Protein AF-A0A3B0TH67-F1 (afdb_monomer_lite)

Secondary structure (DSSP, 8-state):
---HHHHHHHHHHHHS-SS------TTSHHHHHHHHHHTTTTS-HHHHHHHHHHTT---GGGGGG--

Radius of gyration: 11.27 Å; chains: 1; bounding box: 31×26×26 Å

Foldseek 3Di:
DDDPVLLVVVLCQVVVDPDDDDFDDPVCQVSLVSVQLNCAVVDQNVVSQVVVVVVVDHPVVCSVNRD

InterPro domains:
  IPR005939 Beta-lactamase hydrolase-like protein, phosphatase-like domain [PF04273] (2-41)
  IPR029021 Protein-tyrosine phosphatase-like [G3DSA:3.90.190.10] (1-67)

Organism: NCBI:txid652676

Structure (mmCIF, N/CA/C/O backbone):
data_AF-A0A3B0TH67-F1
#
_entry.id   AF-A0A3B0TH67-F1
#
loop_
_atom_site.group_PDB
_atom_site.id
_atom_site.type_symbol
_atom_site.label_atom_id
_atom_site.label_alt_id
_atom_site.label_comp_id
_atom_site.label_asym_id
_atom_site.label_entity_id
_atom_site.label_seq_id
_atom_site.pdbx_PDB_ins_code
_atom_site.Cartn_x
_atom_site.Cartn_y
_atom_site.Cartn_z
_atom_site.occupancy
_atom_site.B_iso_or_equiv
_atom_site.auth_seq_id
_atom_site.auth_comp_id
_atom_site.auth_asym_id
_atom_site.auth_atom_id
_atom_site.pdbx_PDB_model_num
ATOM 1 N N . GLY A 1 1 ? 5.365 7.161 -12.049 1.00 72.31 1 GLY A N 1
ATOM 2 C CA . GLY A 1 1 ? 5.708 6.755 -10.673 1.00 72.31 1 GLY A CA 1
ATOM 3 C C . GLY A 1 1 ? 4.530 7.010 -9.759 1.00 72.31 1 GLY A C 1
ATOM 4 O O . GLY A 1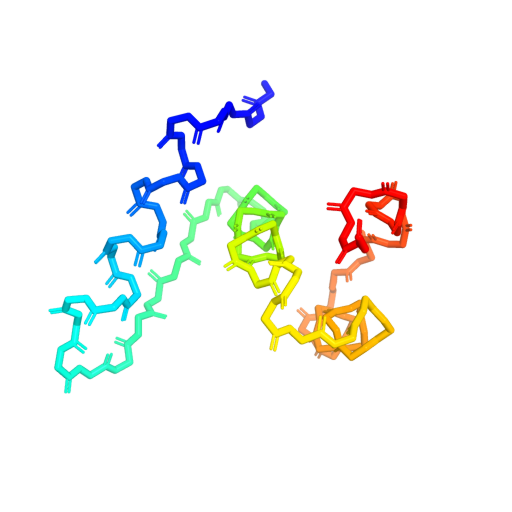 1 ? 3.627 7.738 -10.159 1.00 72.31 1 GLY A O 1
ATOM 5 N N . VAL A 1 2 ? 4.519 6.390 -8.579 1.00 89.31 2 VAL A N 1
ATOM 6 C CA . VAL A 1 2 ? 3.631 6.784 -7.469 1.00 89.31 2 VAL A CA 1
ATOM 7 C C . VAL A 1 2 ? 4.103 8.127 -6.894 1.00 89.31 2 VAL A C 1
ATOM 9 O O . VAL A 1 2 ? 5.291 8.427 -6.985 1.00 89.31 2 VAL A O 1
ATOM 12 N N . SER A 1 3 ? 3.199 8.946 -6.355 1.00 96.38 3 SER A N 1
ATOM 13 C CA . SER A 1 3 ? 3.524 10.240 -5.728 1.00 96.38 3 SER A CA 1
ATOM 14 C C . SER A 1 3 ? 3.042 10.279 -4.272 1.00 96.38 3 SER A C 1
ATOM 16 O O . SER A 1 3 ? 2.142 9.506 -3.931 1.00 96.38 3 SER A O 1
ATOM 18 N N . PRO A 1 4 ? 3.575 11.184 -3.428 1.00 96.38 4 PRO A N 1
ATOM 19 C CA . PRO A 1 4 ? 3.094 11.368 -2.055 1.00 96.38 4 PRO A CA 1
ATOM 20 C C . PRO A 1 4 ? 1.582 11.605 -1.973 1.00 96.38 4 PRO A C 1
ATOM 22 O O . PRO A 1 4 ? 0.893 10.937 -1.210 1.00 96.38 4 PRO A O 1
ATOM 25 N N . GLU A 1 5 ? 1.040 12.441 -2.862 1.00 98.00 5 GLU A N 1
ATOM 26 C CA . GLU A 1 5 ? -0.402 12.704 -2.940 1.00 98.00 5 GLU A CA 1
ATOM 27 C C . GLU A 1 5 ? -1.223 11.423 -3.187 1.00 98.00 5 GLU A C 1
ATOM 29 O O . GLU A 1 5 ? -2.297 11.236 -2.617 1.00 98.00 5 GLU A O 1
ATOM 34 N N . MET A 1 6 ? -0.732 10.498 -4.021 1.00 97.81 6 MET A N 1
ATOM 35 C CA . MET A 1 6 ? -1.427 9.224 -4.245 1.00 97.81 6 MET A CA 1
ATOM 36 C C . MET A 1 6 ? -1.446 8.351 -2.984 1.00 97.81 6 MET A C 1
ATOM 38 O O . MET A 1 6 ? -2.412 7.616 -2.771 1.00 97.81 6 MET A O 1
ATOM 42 N N . ILE A 1 7 ? -0.399 8.420 -2.157 1.00 97.81 7 ILE A N 1
ATOM 43 C CA . ILE A 1 7 ? -0.323 7.689 -0.886 1.00 97.81 7 ILE A CA 1
ATOM 44 C C . ILE A 1 7 ? -1.347 8.274 0.087 1.00 97.81 7 ILE A C 1
ATOM 46 O O . ILE A 1 7 ? -2.164 7.527 0.618 1.00 97.81 7 ILE A O 1
ATOM 50 N N . GLU A 1 8 ? -1.382 9.599 0.242 1.00 98.00 8 GLU A N 1
ATOM 51 C CA . GLU A 1 8 ? -2.360 10.294 1.091 1.00 98.00 8 GLU A CA 1
ATOM 52 C C . GLU A 1 8 ? -3.801 9.976 0.684 1.00 98.00 8 GLU A C 1
ATOM 54 O O . GLU A 1 8 ? -4.624 9.606 1.520 1.00 98.00 8 GLU A O 1
ATOM 59 N N . ARG A 1 9 ? -4.110 10.028 -0.617 1.00 97.38 9 ARG A N 1
ATOM 60 C CA . ARG A 1 9 ? -5.438 9.654 -1.131 1.00 97.38 9 ARG A CA 1
ATOM 61 C C . ARG A 1 9 ? -5.777 8.187 -0.858 1.00 97.38 9 ARG A C 1
ATOM 63 O O . ARG A 1 9 ? -6.937 7.874 -0.602 1.00 97.38 9 ARG A O 1
ATOM 70 N N . THR A 1 10 ? -4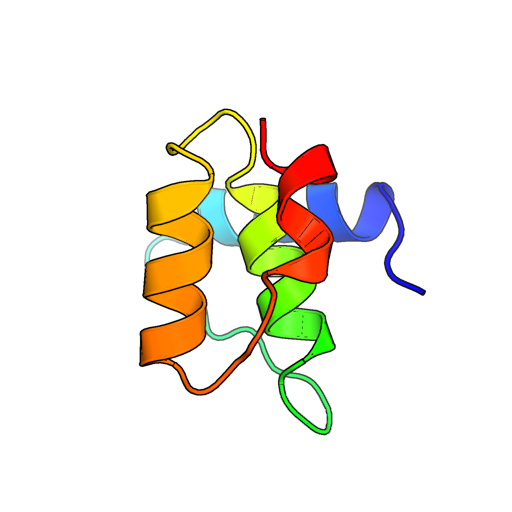.787 7.294 -0.891 1.00 97.94 10 THR A N 1
ATOM 71 C CA . THR A 1 10 ? -4.979 5.876 -0.545 1.00 97.94 10 THR A CA 1
ATOM 72 C C . THR A 1 10 ? -5.268 5.713 0.945 1.00 97.94 10 THR A C 1
ATOM 74 O O . THR A 1 10 ? -6.196 4.992 1.297 1.00 97.94 10 THR A O 1
ATOM 77 N N . ILE A 1 11 ? -4.541 6.423 1.815 1.00 97.88 11 ILE A N 1
ATOM 78 C CA . ILE A 1 11 ? -4.798 6.444 3.263 1.00 97.88 11 ILE A CA 1
ATOM 79 C C . ILE A 1 11 ? -6.234 6.902 3.531 1.00 97.88 11 ILE A C 1
ATOM 81 O O . ILE A 1 11 ? -6.987 6.183 4.181 1.00 97.88 11 ILE A O 1
ATOM 85 N N . MET A 1 12 ? -6.645 8.034 2.950 1.00 97.88 12 MET A N 1
ATOM 86 C CA . MET A 1 12 ? -8.005 8.556 3.103 1.00 97.88 12 MET A CA 1
ATOM 87 C C . MET A 1 12 ? -9.072 7.569 2.618 1.00 97.88 12 MET A C 1
ATOM 89 O O . MET A 1 12 ? -10.107 7.428 3.261 1.00 97.88 12 MET A O 1
ATOM 93 N N . ALA A 1 13 ? -8.845 6.883 1.495 1.00 96.75 13 ALA A N 1
ATOM 94 C CA . ALA A 1 13 ? -9.790 5.893 0.981 1.00 96.75 13 ALA A CA 1
ATOM 95 C C . ALA A 1 13 ? -9.925 4.672 1.907 1.00 96.75 13 ALA A C 1
ATOM 97 O O . ALA A 1 13 ? -11.027 4.153 2.068 1.00 96.75 13 ALA A O 1
ATOM 98 N N . LEU A 1 14 ? -8.824 4.223 2.519 1.00 96.75 14 LEU A N 1
ATOM 99 C CA . LEU A 1 14 ? -8.824 3.107 3.468 1.00 96.75 14 LEU A CA 1
ATOM 100 C C . LEU A 1 14 ? -9.485 3.483 4.800 1.00 96.75 14 LEU A C 1
ATOM 102 O O . LEU A 1 14 ? -10.272 2.701 5.321 1.00 96.75 14 LEU A O 1
ATOM 106 N N . GLU A 1 15 ? -9.183 4.664 5.342 1.00 96.25 15 GLU A N 1
ATOM 107 C CA . GLU A 1 15 ? -9.660 5.096 6.663 1.00 96.25 15 GLU A CA 1
ATOM 108 C C . GLU A 1 15 ? -11.124 5.556 6.656 1.00 96.25 15 GLU A C 1
ATOM 110 O O . GLU A 1 15 ? -11.835 5.341 7.634 1.00 96.25 15 GLU A O 1
ATOM 115 N N . ASN A 1 16 ? -11.598 6.146 5.553 1.00 97.00 16 ASN A N 1
ATOM 116 C CA . ASN A 1 16 ? -12.980 6.630 5.443 1.00 97.00 16 ASN A CA 1
ATOM 117 C C . ASN A 1 16 ? -13.965 5.573 4.924 1.00 97.00 16 ASN A C 1
ATOM 119 O O . ASN A 1 16 ? -15.158 5.853 4.796 1.00 97.00 16 ASN A O 1
ATOM 123 N N . SER A 1 17 ? -13.493 4.372 4.588 1.00 96.12 17 SER A N 1
ATOM 124 C CA . SER A 1 17 ? -14.374 3.292 4.156 1.00 96.12 17 SER A CA 1
ATOM 125 C C . SER A 1 17 ? -14.971 2.569 5.359 1.00 96.12 17 SER A C 1
ATOM 127 O O . SER A 1 17 ? -14.256 2.059 6.217 1.00 96.12 17 SER A O 1
ATOM 129 N N . SER A 1 18 ? -16.297 2.438 5.388 1.00 95.31 18 SER A N 1
ATOM 130 C CA . SER A 1 18 ? -17.008 1.631 6.389 1.00 95.31 18 SER A CA 1
ATOM 131 C C . SER A 1 18 ? -16.939 0.121 6.117 1.00 95.31 18 SER A C 1
ATOM 133 O O . SER A 1 18 ? -17.528 -0.666 6.856 1.00 95.31 18 SER A O 1
ATOM 135 N N . GLY A 1 19 ? -16.276 -0.298 5.036 1.00 95.25 19 GLY A N 1
ATOM 136 C CA . GLY A 1 19 ? -16.162 -1.694 4.623 1.00 95.25 19 GLY A CA 1
ATOM 137 C C . GLY A 1 19 ? -14.874 -1.993 3.847 1.00 95.25 19 GLY A C 1
ATOM 138 O O . GLY A 1 19 ? -13.991 -1.138 3.746 1.00 95.25 19 GLY A O 1
ATOM 139 N N . PRO A 1 20 ? -14.745 -3.208 3.290 1.00 95.56 20 PRO A N 1
ATOM 140 C CA . PRO A 1 20 ? -13.567 -3.604 2.525 1.00 95.56 20 PRO A CA 1
ATOM 141 C C . PRO A 1 20 ? -13.316 -2.690 1.317 1.00 95.56 20 PRO A C 1
ATOM 143 O O . PRO A 1 20 ? -14.247 -2.336 0.595 1.00 95.56 20 PRO A O 1
ATOM 146 N N . VAL A 1 21 ? -12.047 -2.357 1.068 1.00 96.56 21 VAL A N 1
ATOM 147 C CA . VAL A 1 21 ? -11.619 -1.532 -0.073 1.00 96.56 21 VAL A CA 1
ATOM 148 C C . VAL A 1 21 ? -10.884 -2.396 -1.092 1.00 96.56 21 VAL A C 1
ATOM 150 O O . VAL A 1 21 ? -9.912 -3.071 -0.757 1.00 96.56 21 VAL A O 1
ATOM 153 N N . LEU A 1 22 ? -11.318 -2.339 -2.354 1.00 95.69 22 LEU A N 1
ATOM 154 C CA . LEU A 1 22 ? -10.621 -2.958 -3.480 1.00 95.69 22 LEU A CA 1
ATOM 155 C C . LEU A 1 22 ? -9.815 -1.905 -4.252 1.00 95.69 22 LEU A C 1
ATOM 157 O O . LEU A 1 22 ? -10.376 -1.079 -4.970 1.00 95.69 22 LEU A O 1
ATOM 161 N N . CYS A 1 23 ? -8.488 -1.978 -4.160 1.00 94.25 23 CYS A N 1
ATOM 162 C CA . CYS A 1 23 ? -7.578 -1.158 -4.959 1.00 94.25 23 CYS A CA 1
ATOM 163 C C . CYS A 1 23 ? -7.121 -1.933 -6.202 1.00 94.25 23 CYS A C 1
ATOM 165 O O . CYS A 1 23 ? -6.543 -3.009 -6.075 1.00 94.25 23 CYS A O 1
ATOM 167 N N . TYR A 1 24 ? -7.293 -1.371 -7.405 1.00 96.31 24 TYR A N 1
ATOM 168 C CA . TYR A 1 24 ? -6.890 -2.035 -8.653 1.00 96.31 24 TYR A CA 1
ATOM 169 C C . TYR A 1 24 ? -6.101 -1.117 -9.598 1.00 96.31 24 TYR A C 1
ATOM 171 O O . TYR A 1 24 ? -6.247 0.105 -9.605 1.00 96.31 24 TYR A O 1
ATOM 179 N N . CYS A 1 25 ? -5.230 -1.724 -10.399 1.00 95.31 25 CYS A N 1
ATOM 180 C CA . CYS A 1 25 ? -4.570 -1.106 -11.546 1.00 95.31 25 CYS A CA 1
ATOM 181 C C . CYS A 1 25 ? -4.338 -2.181 -12.617 1.00 95.31 25 CYS A C 1
ATOM 183 O O . CYS A 1 25 ? -4.690 -3.335 -12.401 1.00 95.31 25 CYS A O 1
ATOM 185 N N . ARG A 1 26 ? -3.701 -1.839 -13.748 1.00 96.88 26 ARG A N 1
ATOM 186 C CA . ARG A 1 26 ? -3.513 -2.766 -14.886 1.00 96.88 26 ARG A CA 1
ATOM 187 C C . ARG A 1 26 ? -2.950 -4.141 -14.494 1.00 96.88 26 ARG A C 1
ATOM 189 O O . ARG A 1 26 ? -3.444 -5.148 -14.972 1.00 96.88 26 ARG A O 1
ATOM 196 N N . THR A 1 27 ? -1.918 -4.170 -13.654 1.00 95.88 27 THR A N 1
ATOM 197 C CA . THR A 1 27 ? -1.235 -5.402 -13.210 1.00 95.88 27 THR A CA 1
ATOM 198 C C . THR A 1 27 ? -1.223 -5.553 -11.689 1.00 95.88 27 THR A C 1
ATOM 200 O O . THR A 1 27 ? -0.410 -6.295 -11.164 1.00 95.88 27 THR A O 1
ATOM 203 N N . GLY A 1 28 ? -2.025 -4.765 -10.966 1.00 95.75 28 GLY A N 1
ATOM 204 C CA . GLY A 1 28 ? -2.026 -4.674 -9.498 1.00 95.75 28 GLY A CA 1
ATOM 205 C C . GLY A 1 28 ? -0.780 -4.068 -8.828 1.00 95.75 28 GLY A C 1
ATOM 206 O O . GLY A 1 28 ? -0.914 -3.482 -7.760 1.00 95.75 28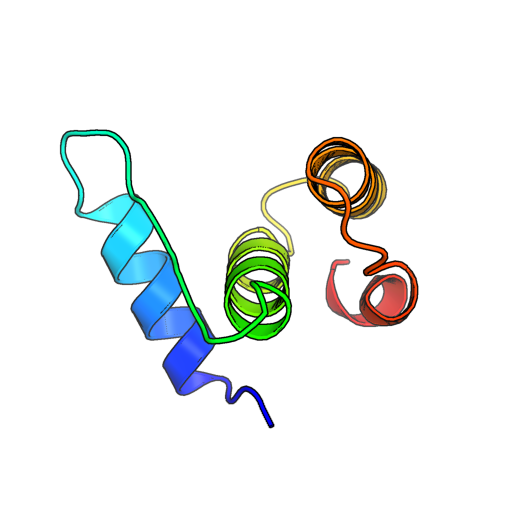 GLY A O 1
ATOM 207 N N . THR A 1 29 ? 0.392 -4.061 -9.476 1.00 96.25 29 THR A N 1
ATOM 208 C CA . THR A 1 29 ? 1.663 -3.572 -8.898 1.00 96.25 29 THR A CA 1
ATOM 209 C C . THR A 1 29 ? 1.548 -2.188 -8.257 1.00 96.25 29 THR A C 1
ATOM 211 O O . THR A 1 29 ? 1.935 -2.004 -7.110 1.00 96.25 29 THR A O 1
ATOM 214 N N . ARG A 1 30 ? 0.968 -1.206 -8.964 1.00 97.06 30 ARG A N 1
ATOM 215 C CA . ARG A 1 30 ? 0.831 0.167 -8.446 1.00 97.06 30 ARG A CA 1
ATOM 216 C C . ARG A 1 30 ? -0.100 0.232 -7.237 1.00 97.06 30 ARG A C 1
ATOM 218 O O . ARG A 1 30 ? 0.178 0.980 -6.307 1.00 97.06 30 ARG A O 1
ATOM 225 N N . SER A 1 31 ? -1.191 -0.526 -7.259 1.00 97.31 31 SER A N 1
ATOM 226 C CA . SER A 1 31 ? -2.145 -0.572 -6.151 1.00 97.31 31 SER A CA 1
ATOM 227 C C . SER A 1 31 ? -1.529 -1.224 -4.918 1.00 97.31 31 SER A C 1
ATOM 229 O O . SER A 1 31 ? -1.684 -0.689 -3.825 1.00 97.31 31 SER A O 1
ATOM 231 N N . THR A 1 32 ? -0.752 -2.296 -5.094 1.00 98.06 32 THR A N 1
ATOM 232 C CA . THR A 1 32 ? -0.007 -2.933 -4.001 1.00 98.06 32 THR A CA 1
ATOM 233 C C . THR A 1 32 ? 1.079 -2.017 -3.441 1.00 98.06 32 THR A C 1
ATOM 235 O O . THR A 1 32 ? 1.202 -1.902 -2.228 1.00 98.06 32 THR A O 1
ATOM 238 N N . THR A 1 33 ? 1.825 -1.303 -4.293 1.00 98.00 33 THR A N 1
ATOM 239 C CA . THR A 1 33 ? 2.813 -0.303 -3.853 1.00 98.00 33 THR A CA 1
ATOM 240 C C . THR A 1 33 ? 2.163 0.812 -3.031 1.00 98.00 33 THR A C 1
ATOM 242 O O . THR A 1 33 ? 2.665 1.149 -1.965 1.00 98.00 33 THR A O 1
ATOM 245 N N . LEU A 1 34 ? 1.045 1.380 -3.497 1.00 98.19 34 LEU A N 1
ATOM 246 C CA . LEU A 1 34 ? 0.331 2.434 -2.767 1.00 98.19 34 LEU A CA 1
ATOM 247 C C . LEU A 1 34 ? -0.239 1.927 -1.442 1.00 98.19 34 LEU A C 1
ATOM 249 O O . LEU A 1 34 ? -0.125 2.616 -0.430 1.00 98.19 34 LEU A O 1
ATOM 253 N N . TRP A 1 35 ? -0.794 0.712 -1.430 1.00 98.00 35 TRP A N 1
ATOM 254 C CA . TRP A 1 35 ? -1.216 0.063 -0.196 1.00 98.00 35 TRP A CA 1
ATOM 255 C C . TRP A 1 35 ? -0.033 -0.102 0.765 1.00 98.00 35 TRP A C 1
ATOM 257 O O . TRP A 1 35 ? -0.118 0.372 1.891 1.00 98.00 35 TRP A O 1
ATOM 267 N N . ALA A 1 36 ? 1.095 -0.661 0.326 1.00 98.25 36 ALA A N 1
ATOM 268 C CA . ALA A 1 36 ? 2.260 -0.881 1.180 1.00 98.25 36 ALA A CA 1
ATOM 269 C C . ALA A 1 36 ? 2.787 0.425 1.793 1.00 98.25 36 ALA A C 1
ATOM 271 O O . ALA A 1 36 ? 2.985 0.508 3.002 1.00 98.25 36 ALA A O 1
ATOM 272 N N . LEU A 1 37 ? 2.926 1.473 0.976 1.00 98.00 37 LEU A N 1
ATOM 273 C CA . LEU A 1 37 ? 3.360 2.793 1.437 1.00 98.00 37 LEU A CA 1
ATOM 274 C C . LEU A 1 37 ? 2.350 3.443 2.395 1.00 98.00 37 LEU A C 1
ATOM 276 O O . LEU A 1 37 ? 2.757 4.118 3.332 1.00 98.00 37 LEU A O 1
ATOM 280 N N . SER A 1 38 ? 1.044 3.198 2.229 1.00 97.56 38 SER A N 1
ATOM 281 C CA . SER A 1 38 ? 0.018 3.672 3.177 1.00 97.56 38 SER A CA 1
ATOM 282 C C . SER A 1 38 ? 0.103 3.009 4.561 1.00 97.56 38 SER A C 1
ATOM 284 O O . SER A 1 38 ? -0.469 3.523 5.524 1.00 97.56 38 SER A O 1
ATOM 286 N N . GLN A 1 39 ? 0.786 1.861 4.656 1.00 97.75 39 GLN A N 1
ATOM 287 C CA . GLN A 1 39 ? 1.003 1.119 5.900 1.00 97.75 39 GLN A CA 1
ATOM 288 C C . GLN A 1 39 ? 2.361 1.421 6.556 1.00 97.75 39 GLN A C 1
ATOM 290 O O . GLN A 1 39 ? 2.584 0.980 7.686 1.00 97.75 39 GLN A O 1
ATOM 295 N N . ALA A 1 40 ? 3.256 2.155 5.883 1.00 97.38 40 ALA A N 1
ATOM 296 C CA . ALA A 1 40 ? 4.567 2.524 6.417 1.00 97.38 40 ALA A CA 1
ATOM 297 C C . ALA A 1 40 ? 4.424 3.236 7.775 1.00 97.38 40 ALA A C 1
ATOM 299 O O . ALA A 1 40 ? 3.531 4.065 7.961 1.00 97.38 40 ALA A O 1
ATOM 300 N N . GLY A 1 41 ? 5.246 2.855 8.756 1.00 95.19 41 GLY A N 1
ATOM 301 C CA . GLY A 1 41 ? 5.161 3.355 10.137 1.00 95.19 41 GLY A CA 1
ATOM 302 C C . GLY A 1 41 ? 3.943 2.879 10.953 1.00 95.19 41 GLY A C 1
ATOM 303 O O . GLY A 1 41 ? 3.957 2.995 12.175 1.00 95.19 41 GLY A O 1
ATOM 304 N N . LYS A 1 42 ? 2.906 2.304 10.323 1.00 95.56 42 LYS A N 1
ATOM 305 C CA . LYS A 1 42 ? 1.741 1.702 11.009 1.00 95.56 42 LYS A CA 1
ATOM 306 C C . LYS A 1 42 ? 1.943 0.216 11.315 1.00 95.56 42 LYS A C 1
ATOM 308 O O . LYS A 1 42 ? 1.348 -0.307 12.254 1.00 95.56 42 LYS A O 1
ATOM 313 N N . LYS A 1 43 ? 2.749 -0.471 10.503 1.00 96.06 43 LYS A N 1
ATOM 314 C CA . LYS A 1 43 ? 3.093 -1.894 10.632 1.00 96.06 43 LYS A CA 1
ATOM 315 C C . LYS A 1 43 ? 4.599 -2.082 10.437 1.00 96.06 43 LYS A C 1
ATOM 317 O O . LYS A 1 43 ? 5.201 -1.307 9.693 1.00 96.06 43 LYS A O 1
ATOM 322 N N . PRO A 1 44 ? 5.218 -3.114 11.034 1.00 97.69 44 PRO A N 1
ATOM 323 C CA . PRO A 1 44 ? 6.595 -3.468 10.719 1.00 97.69 44 PRO A CA 1
ATOM 324 C C . PRO A 1 44 ? 6.775 -3.704 9.215 1.00 97.69 44 PRO A C 1
ATOM 326 O O . PRO A 1 44 ? 5.991 -4.426 8.599 1.00 97.69 44 PRO A O 1
ATOM 329 N N . ALA A 1 45 ? 7.841 -3.149 8.630 1.00 97.88 45 ALA A N 1
ATOM 330 C CA . ALA A 1 45 ? 8.124 -3.267 7.195 1.00 97.88 45 ALA A CA 1
ATOM 331 C C . ALA A 1 45 ? 8.087 -4.722 6.691 1.00 97.88 45 ALA A C 1
ATOM 333 O O . ALA A 1 45 ? 7.564 -4.998 5.612 1.00 97.88 45 ALA A O 1
ATOM 334 N N . LYS A 1 46 ? 8.581 -5.665 7.505 1.00 97.75 46 LYS A N 1
ATOM 335 C CA . LYS A 1 46 ? 8.553 -7.102 7.207 1.00 97.75 46 LYS A CA 1
ATOM 336 C C . LYS A 1 46 ? 7.127 -7.633 7.012 1.00 97.75 46 LYS A C 1
ATOM 338 O O . LYS A 1 46 ? 6.884 -8.326 6.033 1.00 97.75 46 LYS A O 1
ATOM 343 N N . GLU A 1 47 ? 6.188 -7.265 7.883 1.00 98.31 47 GLU A N 1
ATOM 344 C CA . GLU A 1 47 ? 4.789 -7.705 7.780 1.00 98.31 47 GLU A CA 1
ATOM 345 C C . GLU A 1 47 ? 4.110 -7.150 6.523 1.00 98.31 47 GLU A C 1
ATOM 347 O O . GLU A 1 47 ? 3.332 -7.846 5.873 1.00 98.31 47 GLU A O 1
ATOM 352 N N . ILE A 1 48 ? 4.424 -5.905 6.147 1.00 98.50 48 ILE A N 1
ATOM 353 C CA . ILE A 1 48 ? 3.895 -5.278 4.927 1.00 98.50 48 ILE A CA 1
ATOM 354 C C . ILE A 1 48 ? 4.382 -6.040 3.686 1.00 98.50 48 ILE A C 1
ATOM 356 O O . ILE A 1 48 ? 3.592 -6.340 2.789 1.00 98.50 48 ILE A O 1
ATOM 360 N N . ILE A 1 49 ? 5.675 -6.376 3.646 1.00 98.31 49 ILE A N 1
ATOM 361 C CA . ILE A 1 49 ? 6.288 -7.129 2.544 1.00 98.31 49 ILE A CA 1
ATOM 362 C C . ILE A 1 49 ? 5.705 -8.545 2.465 1.00 98.31 49 ILE A C 1
ATOM 364 O O . ILE A 1 4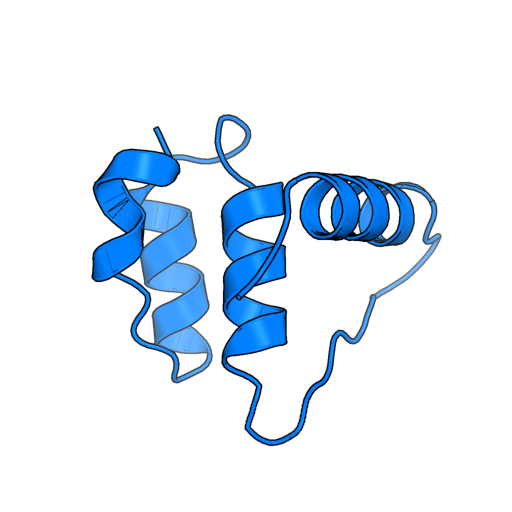9 ? 5.340 -8.991 1.380 1.00 98.31 49 ILE A O 1
ATOM 368 N N . GLU A 1 50 ? 5.571 -9.237 3.598 1.00 98.44 50 GLU A N 1
ATOM 369 C CA . GLU A 1 50 ? 4.997 -10.586 3.654 1.00 98.44 50 GLU A CA 1
ATOM 370 C C . GLU A 1 50 ? 3.538 -10.611 3.186 1.00 98.44 50 GLU A C 1
ATOM 372 O O . GLU A 1 50 ? 3.161 -11.472 2.392 1.00 98.44 50 GLU A O 1
ATOM 377 N N . ALA A 1 51 ? 2.725 -9.640 3.604 1.00 98.19 51 ALA A N 1
ATOM 378 C CA . ALA A 1 51 ? 1.336 -9.526 3.167 1.00 98.19 51 ALA A CA 1
ATOM 379 C C . ALA A 1 51 ? 1.212 -9.285 1.651 1.00 98.19 51 ALA A C 1
ATOM 381 O O . ALA A 1 51 ? 0.375 -9.899 0.988 1.00 98.19 51 ALA A O 1
ATOM 382 N N . ALA A 1 52 ? 2.068 -8.439 1.070 1.00 98.12 52 ALA A N 1
ATOM 383 C CA . ALA A 1 52 ? 2.104 -8.245 -0.378 1.00 98.12 52 ALA A CA 1
ATOM 384 C C . ALA A 1 52 ? 2.572 -9.505 -1.128 1.00 98.12 52 ALA A C 1
ATOM 386 O O . ALA A 1 52 ? 1.997 -9.847 -2.165 1.00 98.12 52 ALA A O 1
ATOM 387 N N . ALA A 1 53 ? 3.553 -10.232 -0.582 1.00 98.25 53 ALA A N 1
ATOM 388 C CA . ALA A 1 53 ? 4.034 -11.487 -1.152 1.00 98.25 53 ALA A CA 1
ATOM 389 C C . ALA A 1 53 ? 2.945 -12.574 -1.153 1.00 98.25 53 ALA A C 1
ATOM 391 O O . ALA A 1 53 ? 2.782 -13.271 -2.153 1.00 98.25 53 ALA A O 1
ATOM 392 N N . GLN A 1 54 ? 2.137 -12.669 -0.089 1.00 98.06 54 GLN A N 1
ATOM 393 C CA . GLN A 1 54 ? 0.965 -13.558 -0.036 1.00 98.06 54 GLN A CA 1
ATOM 394 C C . GLN A 1 54 ? -0.084 -13.220 -1.106 1.00 98.06 54 GLN A C 1
ATOM 396 O O . GLN A 1 54 ? -0.788 -14.107 -1.582 1.00 98.06 54 GLN A O 1
ATOM 401 N N . ALA A 1 55 ? -0.158 -11.954 -1.525 1.00 96.25 55 ALA A N 1
ATOM 402 C CA . ALA A 1 55 ? -0.996 -11.500 -2.632 1.00 96.25 55 ALA A CA 1
ATOM 403 C C . ALA A 1 55 ? -0.327 -11.640 -4.019 1.00 96.25 55 ALA A C 1
ATOM 405 O O . ALA A 1 55 ? -0.905 -11.214 -5.019 1.00 96.25 55 ALA A O 1
ATOM 406 N N . GLY A 1 56 ? 0.873 -12.228 -4.099 1.00 97.56 56 GLY A N 1
ATOM 407 C CA . GLY A 1 56 ? 1.598 -12.471 -5.349 1.00 97.56 56 GLY A CA 1
ATOM 408 C C . GLY A 1 56 ? 2.455 -11.301 -5.843 1.00 97.56 56 GLY A C 1
ATOM 409 O O . GLY A 1 56 ? 2.830 -11.284 -7.015 1.00 97.56 56 GLY A O 1
ATOM 410 N N . TYR A 1 57 ? 2.773 -10.325 -4.985 1.00 98.00 57 TYR A N 1
ATOM 411 C C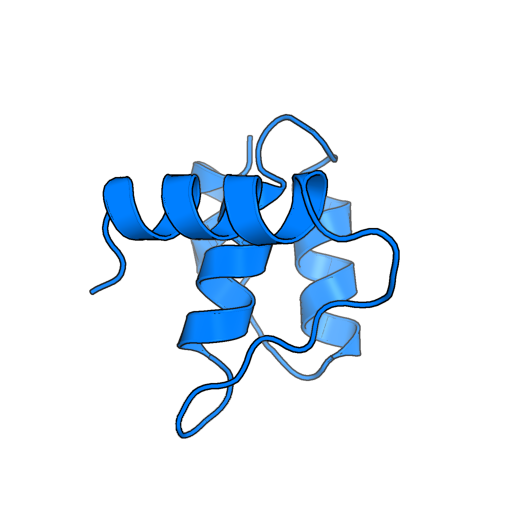A . TYR A 1 57 ? 3.580 -9.156 -5.345 1.00 98.00 57 TYR A CA 1
ATOM 412 C C . TYR A 1 57 ? 4.894 -9.103 -4.568 1.00 98.00 57 TYR A C 1
ATOM 414 O O . TYR A 1 57 ? 4.897 -9.014 -3.342 1.00 98.00 57 TYR A O 1
ATOM 422 N N . ASP A 1 58 ? 6.015 -9.050 -5.289 1.00 97.06 58 ASP A N 1
ATOM 423 C CA . ASP A 1 58 ? 7.309 -8.719 -4.693 1.00 97.06 58 ASP A CA 1
ATOM 424 C C . ASP A 1 58 ? 7.485 -7.197 -4.602 1.00 97.06 58 ASP A C 1
ATOM 426 O O . ASP A 1 58 ? 7.632 -6.490 -5.605 1.00 97.06 58 ASP A O 1
ATOM 430 N N . ILE A 1 59 ? 7.468 -6.694 -3.370 1.00 97.00 59 ILE A N 1
ATOM 431 C CA . ILE A 1 59 ? 7.719 -5.290 -3.033 1.00 97.00 59 ILE A CA 1
ATOM 432 C C . ILE A 1 59 ? 8.930 -5.122 -2.109 1.00 97.00 59 ILE A C 1
ATOM 434 O O . ILE A 1 59 ? 9.063 -4.094 -1.451 1.00 97.00 59 ILE A O 1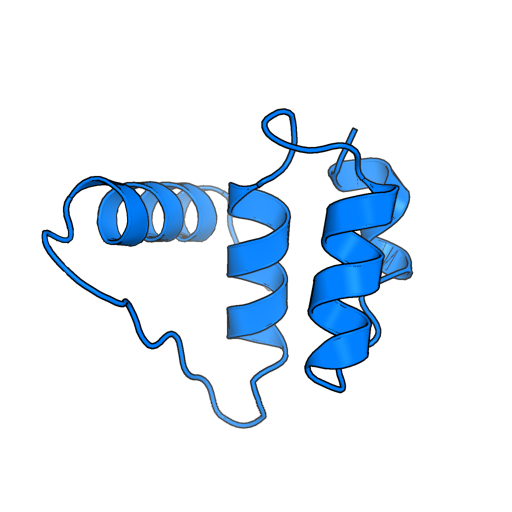
ATOM 438 N N . SER A 1 60 ? 9.825 -6.112 -2.050 1.00 96.31 60 SER A N 1
ATOM 439 C CA . SER A 1 60 ? 11.034 -6.079 -1.211 1.00 96.31 60 SER A CA 1
ATOM 440 C C . SER A 1 60 ? 11.904 -4.839 -1.460 1.00 96.31 60 SER A C 1
ATOM 442 O O . SER A 1 60 ? 12.478 -4.283 -0.525 1.00 96.31 60 SER A O 1
ATOM 444 N N . HIS A 1 61 ? 11.918 -4.329 -2.696 1.00 95.44 61 HIS A N 1
ATOM 445 C CA . HIS A 1 61 ? 12.583 -3.079 -3.077 1.00 95.44 61 HIS A CA 1
ATOM 446 C C . HIS A 1 61 ? 12.077 -1.833 -2.322 1.00 95.44 61 HIS A C 1
ATOM 448 O O . HIS A 1 61 ? 12.759 -0.813 -2.314 1.00 95.44 61 HIS A O 1
ATOM 454 N N . LEU A 1 62 ? 10.904 -1.896 -1.679 1.00 96.12 62 LEU A N 1
ATOM 455 C CA . LEU A 1 62 ? 10.356 -0.810 -0.865 1.00 96.12 62 LEU A CA 1
ATOM 456 C C . LEU A 1 62 ? 10.837 -0.831 0.589 1.00 96.12 62 LEU A C 1
ATOM 458 O O . LEU A 1 62 ? 10.506 0.096 1.315 1.00 96.12 62 LEU A O 1
ATOM 462 N N . ALA A 1 63 ? 11.606 -1.831 1.037 1.00 96.06 63 ALA A N 1
ATOM 463 C CA . ALA A 1 63 ? 11.951 -2.002 2.453 1.00 96.06 63 ALA A CA 1
ATOM 464 C C . ALA A 1 63 ? 12.512 -0.729 3.120 1.00 96.06 63 ALA A C 1
ATOM 466 O O . ALA A 1 63 ? 12.121 -0.407 4.239 1.00 96.06 63 ALA A O 1
ATOM 467 N N . GLY A 1 64 ? 13.357 0.036 2.417 1.00 96.00 64 GLY A N 1
ATOM 468 C CA . GLY A 1 64 ? 13.923 1.298 2.917 1.00 96.00 64 GLY A CA 1
ATOM 469 C C . GLY A 1 64 ? 12.941 2.476 3.004 1.00 96.00 64 GLY A C 1
ATOM 470 O O . GLY A 1 64 ? 13.300 3.517 3.537 1.00 96.00 64 GLY A O 1
ATOM 471 N N . HIS A 1 65 ? 11.723 2.328 2.482 1.00 95.31 65 HIS A N 1
ATOM 472 C CA . HIS A 1 65 ? 10.652 3.330 2.515 1.00 95.31 65 HIS A CA 1
ATOM 473 C C . HIS A 1 65 ? 9.510 2.964 3.477 1.00 95.31 65 HIS A C 1
ATOM 475 O O . HIS A 1 65 ? 8.566 3.738 3.616 1.00 95.31 65 HIS A O 1
ATOM 481 N N . LEU A 1 66 ? 9.547 1.770 4.079 1.00 95.81 66 LEU A N 1
ATOM 482 C CA . LEU A 1 66 ? 8.471 1.242 4.928 1.00 95.81 66 LEU A CA 1
ATOM 483 C C . LEU A 1 66 ? 8.750 1.383 6.435 1.00 95.81 66 LEU A C 1
ATOM 485 O O . LEU A 1 66 ? 7.849 1.117 7.234 1.00 95.81 66 LEU A O 1
ATOM 489 N N . GLY A 1 67 ? 9.982 1.751 6.802 1.00 81.19 67 GLY A N 1
ATOM 490 C CA . GLY A 1 67 ? 10.445 1.971 8.175 1.00 81.19 67 GLY A CA 1
ATOM 491 C C . GLY A 1 67 ? 10.586 3.445 8.504 1.00 81.19 67 GLY A C 1
ATOM 492 O O . GLY A 1 67 ? 11.091 4.182 7.629 1.00 81.19 67 GLY A O 1
#

pLDDT: mean 96.25, std 3.77, range [72.31, 98.5]

Sequence (67 aa):
GVSPEMIERTIMALENSSGPVLCYCRTGTRSTTLWALSQAGKKPAKEIIEAAAQAGYDISHLAGHLG